Protein AF-A0A917SFU1-F1 (afdb_monomer_lite)

Organism: NCBI:txid1716077

Sequence (73 aa):
MIRVSLAPNHDGWEVQVPGLPSARASTAQQAMKLALARHIERVGHTAAQEARVFVTFEIEPDQIDDVIAGVVA

pLDDT: mean 73.41, std 11.32, range [46.5, 90.31]

Foldseek 3Di:
DWEWEWDADPQAIWIDTPPDDIDGDNYLLRSVVVNVVVVCVVVVVPDPDDDDDDYDYDYDPVCVVRNVVSVVD

Structure (mmCIF, N/CA/C/O backbone):
data_AF-A0A917SFU1-F1
#
_entry.id   AF-A0A917SFU1-F1
#
loop_
_atom_site.group_PDB
_atom_site.id
_atom_site.type_symbol
_atom_site.label_atom_id
_atom_site.label_alt_id
_atom_site.label_comp_id
_atom_site.label_asym_id
_atom_site.label_entity_id
_atom_site.label_seq_id
_atom_site.pdbx_PDB_ins_code
_atom_site.Cartn_x
_atom_site.Cartn_y
_atom_site.Cartn_z
_atom_site.occupancy
_atom_site.B_iso_or_equiv
_atom_site.auth_seq_id
_atom_site.auth_comp_id
_atom_site.auth_asym_id
_atom_site.auth_atom_id
_atom_site.pdbx_PDB_model_num
ATOM 1 N N . MET A 1 1 ? -12.084 0.561 4.069 1.00 60.47 1 MET A N 1
ATOM 2 C CA . MET A 1 1 ? -11.048 0.503 3.015 1.00 60.47 1 MET A CA 1
ATOM 3 C C . MET A 1 1 ? -10.244 1.792 3.082 1.00 60.47 1 MET A C 1
ATOM 5 O O . MET A 1 1 ? -10.860 2.846 3.158 1.00 60.47 1 MET A O 1
ATOM 9 N N . ILE A 1 2 ? -8.912 1.722 3.131 1.00 66.56 2 ILE A N 1
ATOM 10 C CA . ILE A 1 2 ? -8.042 2.907 3.053 1.00 66.56 2 ILE A CA 1
ATOM 11 C C . ILE A 1 2 ? -7.162 2.728 1.830 1.00 66.56 2 ILE A C 1
ATOM 13 O O . ILE A 1 2 ? -6.527 1.686 1.700 1.00 66.56 2 ILE A O 1
ATOM 17 N N . ARG A 1 3 ? -7.106 3.741 0.970 1.00 71.44 3 ARG A N 1
ATOM 18 C CA . ARG A 1 3 ? -6.117 3.803 -0.102 1.00 71.44 3 ARG A CA 1
ATOM 19 C C . ARG A 1 3 ? -4.793 4.256 0.496 1.00 71.44 3 ARG A C 1
ATOM 21 O O . ARG A 1 3 ? -4.743 5.325 1.093 1.00 71.44 3 ARG A O 1
ATOM 28 N N . VAL A 1 4 ? -3.760 3.439 0.369 1.00 75.25 4 VAL A N 1
ATOM 29 C CA . VAL A 1 4 ? -2.378 3.835 0.658 1.00 75.25 4 VAL A CA 1
ATOM 30 C C . VAL A 1 4 ? -1.699 4.070 -0.680 1.00 75.25 4 VAL A C 1
ATOM 32 O O . VAL A 1 4 ? -1.975 3.320 -1.608 1.00 75.25 4 VAL A O 1
ATOM 35 N N . SER A 1 5 ? -0.860 5.093 -0.782 1.00 80.31 5 SER A N 1
ATOM 36 C CA . SER A 1 5 ? -0.057 5.346 -1.978 1.00 80.31 5 SER A CA 1
ATOM 37 C C . SER A 1 5 ? 1.409 5.098 -1.656 1.00 80.31 5 SER A C 1
ATOM 39 O O . SER A 1 5 ? 1.917 5.597 -0.650 1.00 80.31 5 SER A O 1
ATOM 41 N N . LEU A 1 6 ? 2.069 4.314 -2.504 1.00 80.38 6 LEU A N 1
ATOM 42 C CA . LEU A 1 6 ? 3.518 4.162 -2.514 1.00 80.38 6 LEU A CA 1
ATOM 43 C C . LEU A 1 6 ? 4.039 4.789 -3.797 1.00 80.38 6 LEU A C 1
ATOM 45 O O . LEU A 1 6 ? 3.525 4.443 -4.853 1.00 80.38 6 LEU A O 1
ATOM 49 N N . ALA A 1 7 ? 5.022 5.677 -3.700 1.00 82.00 7 ALA A N 1
ATOM 50 C CA . ALA A 1 7 ? 5.630 6.314 -4.862 1.00 82.00 7 ALA A CA 1
ATOM 51 C C . ALA A 1 7 ? 7.160 6.217 -4.781 1.00 82.00 7 ALA A C 1
ATOM 53 O O . ALA A 1 7 ? 7.725 6.574 -3.741 1.00 82.00 7 ALA A O 1
ATOM 54 N N . PRO A 1 8 ? 7.852 5.759 -5.834 1.00 80.25 8 PRO A N 1
ATOM 55 C CA . PRO A 1 8 ? 9.307 5.828 -5.888 1.00 80.25 8 PRO A CA 1
ATOM 56 C C . PRO A 1 8 ? 9.777 7.295 -5.918 1.00 80.25 8 PRO A C 1
ATOM 58 O O . PRO A 1 8 ? 9.120 8.172 -6.477 1.00 80.25 8 PRO A O 1
ATOM 61 N N . ASN A 1 9 ? 10.928 7.579 -5.313 1.00 80.56 9 ASN A N 1
ATOM 62 C CA . ASN A 1 9 ? 11.616 8.868 -5.377 1.00 80.56 9 ASN A CA 1
ATOM 63 C C . ASN A 1 9 ? 13.143 8.666 -5.407 1.00 80.56 9 ASN A C 1
ATOM 65 O O . ASN A 1 9 ? 13.632 7.544 -5.299 1.00 80.56 9 ASN A O 1
ATOM 69 N N . HIS A 1 10 ? 13.909 9.754 -5.543 1.00 75.69 10 HIS A N 1
ATOM 70 C CA . HIS A 1 10 ? 15.372 9.673 -5.674 1.00 75.69 10 HIS A CA 1
ATOM 71 C C . HIS A 1 10 ? 16.098 8.994 -4.494 1.00 75.69 10 HIS A C 1
ATOM 73 O O . HIS A 1 10 ? 17.205 8.499 -4.681 1.00 75.69 10 HIS A O 1
ATOM 79 N N . ASP A 1 11 ? 15.476 8.945 -3.310 1.00 79.94 11 ASP A N 1
ATOM 80 C CA . ASP A 1 11 ? 16.043 8.398 -2.070 1.00 79.94 11 ASP A CA 1
ATOM 81 C C . ASP A 1 11 ? 15.420 7.042 -1.670 1.00 79.94 11 ASP A C 1
ATOM 83 O O . ASP A 1 11 ? 15.689 6.531 -0.578 1.00 79.94 11 ASP A O 1
ATOM 87 N N . GLY A 1 12 ? 14.543 6.471 -2.503 1.00 85.44 12 GLY A N 1
ATOM 88 C CA . GLY A 1 12 ? 13.799 5.248 -2.199 1.00 85.44 12 GLY A CA 1
ATOM 89 C C . GLY A 1 12 ? 12.307 5.393 -2.478 1.00 85.44 12 GLY A C 1
ATOM 90 O O . GLY A 1 12 ? 11.897 5.599 -3.613 1.00 85.44 12 GLY A O 1
ATOM 91 N N . TRP A 1 13 ? 11.477 5.228 -1.451 1.00 86.50 13 TRP A N 1
ATOM 92 C CA . TRP A 1 13 ? 10.022 5.155 -1.565 1.00 86.50 13 TRP A CA 1
ATOM 93 C C . TRP A 1 13 ? 9.342 6.093 -0.580 1.00 86.50 13 TRP A C 1
ATOM 95 O O . TRP A 1 13 ? 9.653 6.094 0.611 1.00 86.50 13 TRP A O 1
ATOM 105 N N . GLU A 1 14 ? 8.373 6.858 -1.065 1.00 89.00 14 GLU A N 1
ATOM 106 C CA . GLU A 1 14 ? 7.439 7.623 -0.253 1.00 89.00 14 GLU A CA 1
ATOM 107 C C . GLU A 1 14 ? 6.180 6.798 0.034 1.00 89.00 14 GLU A C 1
ATOM 109 O O . GLU A 1 14 ? 5.609 6.163 -0.850 1.00 89.00 14 GLU A O 1
ATOM 114 N N . VAL A 1 15 ? 5.743 6.824 1.291 1.00 87.00 15 VAL A N 1
ATOM 115 C CA . VAL A 1 15 ? 4.553 6.145 1.802 1.00 87.00 15 VAL A CA 1
ATOM 116 C C . VAL A 1 15 ? 3.553 7.198 2.262 1.00 87.00 15 VAL A C 1
ATOM 118 O O . VAL A 1 15 ? 3.825 7.949 3.203 1.00 87.00 15 VAL A O 1
ATOM 121 N N . GLN A 1 16 ? 2.369 7.213 1.655 1.00 86.44 16 GLN A N 1
ATOM 122 C CA . GLN A 1 16 ? 1.278 8.114 2.020 1.00 86.44 16 GLN A CA 1
ATOM 123 C C . GLN A 1 16 ? 0.051 7.323 2.468 1.00 86.44 16 GLN A C 1
ATOM 125 O O . GLN A 1 16 ? -0.567 6.593 1.695 1.00 86.44 16 GLN A O 1
ATOM 130 N N . VAL A 1 17 ? -0.321 7.496 3.738 1.00 81.88 17 VAL A N 1
ATOM 131 C CA . VAL A 1 17 ? -1.533 6.919 4.330 1.00 81.88 17 VAL A CA 1
ATOM 132 C C . VAL A 1 17 ? -2.460 8.073 4.730 1.00 81.88 17 VAL A C 1
ATOM 134 O O . VAL A 1 17 ? -2.025 8.951 5.474 1.00 81.88 17 VAL A O 1
ATOM 137 N N . PRO A 1 18 ? -3.728 8.099 4.282 1.00 80.44 18 PRO A N 1
ATOM 138 C CA . PRO A 1 18 ? -4.676 9.153 4.620 1.00 80.44 18 PRO A CA 1
ATOM 139 C C . PRO A 1 18 ? -4.779 9.395 6.129 1.00 80.44 18 PRO A C 1
ATOM 141 O O . PRO A 1 18 ? -5.073 8.480 6.901 1.00 80.44 18 PRO A O 1
ATOM 144 N N . GLY A 1 19 ? -4.561 10.647 6.532 1.00 79.94 19 GLY A N 1
ATOM 145 C CA . GLY A 1 19 ? -4.609 11.066 7.934 1.00 79.94 19 GLY A CA 1
ATOM 146 C C . GLY A 1 19 ? -3.341 10.776 8.740 1.00 79.94 19 GLY A C 1
ATOM 147 O O . GLY A 1 19 ? -3.347 11.010 9.944 1.00 79.94 19 GLY A O 1
ATOM 148 N N . LEU A 1 20 ? -2.264 10.297 8.109 1.00 82.69 20 LEU A N 1
ATOM 149 C CA . LEU A 1 20 ? -0.947 10.155 8.727 1.00 82.69 20 LEU A CA 1
ATOM 150 C C . LEU A 1 20 ? 0.093 10.997 7.968 1.00 82.69 20 LEU A C 1
ATOM 152 O O . LEU A 1 20 ? -0.048 11.190 6.759 1.00 82.69 20 LEU A O 1
ATOM 156 N N . PRO A 1 21 ? 1.153 11.480 8.643 1.00 87.75 21 PRO A N 1
ATOM 157 C CA . PRO A 1 21 ? 2.287 12.109 7.969 1.00 87.75 21 PRO A CA 1
ATOM 158 C C . PRO A 1 21 ? 2.899 11.168 6.929 1.00 87.75 21 PRO A C 1
ATOM 160 O O . PRO A 1 21 ? 2.911 9.952 7.144 1.00 87.75 21 PRO A O 1
ATOM 163 N N . SER A 1 22 ? 3.458 11.699 5.840 1.00 87.31 22 SER A N 1
ATOM 164 C CA . SER A 1 22 ? 4.212 10.871 4.893 1.00 87.31 22 SER A CA 1
ATOM 165 C C . SER A 1 22 ? 5.403 10.196 5.581 1.00 87.31 22 SER A C 1
ATOM 167 O O . SER A 1 22 ? 5.892 10.636 6.627 1.00 87.31 22 SER A O 1
ATOM 169 N N . ALA A 1 23 ? 5.846 9.070 5.033 1.00 88.31 23 ALA A N 1
ATOM 170 C CA . ALA A 1 23 ? 7.060 8.405 5.480 1.00 88.31 23 ALA A CA 1
ATOM 171 C C . ALA A 1 23 ? 7.909 7.928 4.320 1.00 88.31 23 ALA A C 1
ATOM 173 O O . ALA A 1 23 ? 7.457 7.894 3.181 1.00 88.31 23 ALA A O 1
ATOM 174 N N . ARG A 1 24 ? 9.152 7.568 4.636 1.00 90.31 24 ARG A N 1
ATOM 175 C CA . ARG A 1 24 ? 10.115 7.068 3.668 1.00 90.31 24 ARG A CA 1
ATOM 176 C C . ARG A 1 24 ? 10.561 5.660 4.014 1.00 90.31 24 ARG A C 1
ATOM 178 O O . ARG A 1 24 ? 10.640 5.295 5.186 1.00 90.31 24 ARG A O 1
ATOM 185 N N . ALA A 1 25 ? 10.874 4.904 2.978 1.00 87.44 25 ALA A N 1
ATOM 186 C CA . ALA A 1 25 ? 11.467 3.585 3.055 1.00 87.44 25 ALA A CA 1
ATOM 187 C C . ALA A 1 25 ? 12.518 3.444 1.953 1.00 87.44 25 ALA A C 1
ATOM 189 O O . ALA A 1 25 ? 12.366 4.017 0.879 1.00 87.44 25 ALA A O 1
ATOM 190 N N . SER A 1 26 ? 13.584 2.689 2.203 1.00 86.75 26 SER A N 1
ATOM 191 C CA . SER A 1 26 ? 14.673 2.545 1.231 1.00 86.75 26 SER A CA 1
ATOM 192 C C . SER A 1 26 ? 14.333 1.553 0.119 1.00 86.75 26 SER A C 1
ATOM 194 O O . SER A 1 26 ? 14.912 1.620 -0.958 1.00 86.75 26 SER A O 1
ATOM 196 N N . THR A 1 27 ? 13.390 0.637 0.359 1.00 83.88 27 THR A N 1
ATOM 197 C CA . THR A 1 27 ? 12.945 -0.361 -0.623 1.00 83.88 27 THR A CA 1
ATOM 198 C C . THR A 1 27 ? 11.425 -0.421 -0.717 1.00 83.88 27 THR A C 1
ATOM 200 O O . THR A 1 27 ? 10.721 -0.084 0.241 1.00 83.88 27 THR A O 1
ATOM 203 N N . ALA A 1 28 ? 10.914 -0.925 -1.843 1.00 75.56 28 ALA A N 1
ATOM 204 C CA . ALA A 1 28 ? 9.482 -1.126 -2.054 1.00 75.56 28 ALA A CA 1
ATOM 205 C C . ALA A 1 28 ? 8.873 -2.043 -0.978 1.00 75.56 28 ALA A C 1
ATOM 207 O O . ALA A 1 28 ? 7.828 -1.746 -0.400 1.00 75.56 28 ALA A O 1
ATOM 208 N N . GLN A 1 29 ? 9.583 -3.117 -0.617 1.00 79.06 29 GLN A N 1
ATOM 209 C CA . GLN A 1 29 ? 9.165 -4.034 0.445 1.00 79.06 29 GLN A CA 1
ATOM 210 C C . GLN A 1 29 ? 9.073 -3.336 1.813 1.00 79.06 29 GLN A C 1
ATOM 212 O O . GLN A 1 29 ? 8.119 -3.551 2.563 1.00 79.06 29 GLN A O 1
ATOM 217 N N . GLN A 1 30 ? 10.047 -2.488 2.163 1.00 82.56 30 GLN A N 1
ATOM 218 C CA . GLN A 1 30 ? 9.992 -1.705 3.402 1.00 82.56 30 GLN A CA 1
ATOM 219 C C . GLN A 1 30 ? 8.829 -0.708 3.379 1.00 82.56 30 GLN A C 1
ATOM 221 O O . GLN A 1 30 ? 8.138 -0.555 4.386 1.00 82.56 30 GLN A O 1
ATOM 226 N N . ALA A 1 31 ? 8.580 -0.077 2.230 1.00 83.00 31 ALA A N 1
ATOM 227 C CA . ALA A 1 31 ? 7.471 0.847 2.033 1.00 83.00 31 ALA A CA 1
ATOM 228 C C . ALA A 1 31 ? 6.121 0.150 2.260 1.00 83.00 31 ALA A C 1
ATOM 230 O O . ALA A 1 31 ? 5.268 0.669 2.980 1.00 83.00 31 ALA A O 1
ATOM 231 N N . MET A 1 32 ? 5.966 -1.074 1.747 1.00 79.00 32 MET A N 1
ATOM 232 C CA . MET A 1 32 ? 4.792 -1.920 1.977 1.00 79.00 32 MET A CA 1
ATOM 233 C C . MET A 1 32 ? 4.617 -2.325 3.439 1.00 79.00 32 MET A C 1
ATOM 235 O O . MET A 1 32 ? 3.522 -2.185 3.986 1.00 79.00 32 MET A O 1
ATOM 239 N N . LYS A 1 33 ? 5.686 -2.794 4.096 1.00 80.81 33 LYS A N 1
ATOM 240 C CA . LYS A 1 33 ? 5.649 -3.154 5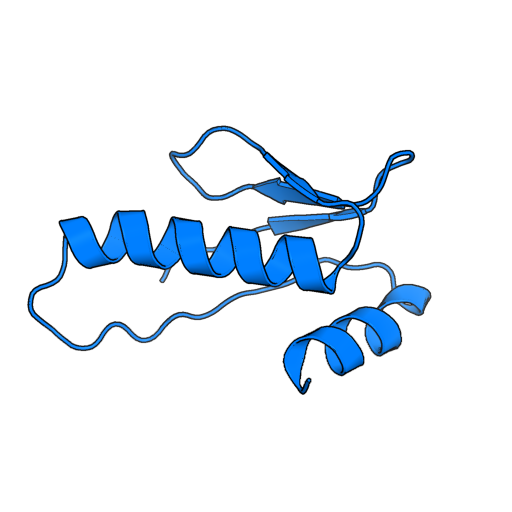.524 1.00 80.81 33 LYS A CA 1
ATOM 241 C C . LYS A 1 33 ? 5.253 -1.952 6.381 1.00 80.81 33 LYS A C 1
ATOM 243 O O . LYS A 1 33 ? 4.417 -2.082 7.272 1.00 80.81 33 LYS A O 1
ATOM 248 N N . LEU A 1 34 ? 5.794 -0.774 6.072 1.00 83.94 34 LEU A N 1
ATOM 249 C CA . LEU A 1 34 ? 5.487 0.467 6.776 1.00 83.94 34 LEU A CA 1
ATOM 250 C C . LEU A 1 34 ? 4.044 0.933 6.542 1.00 83.94 34 LEU A C 1
ATOM 252 O O . LEU A 1 34 ? 3.353 1.297 7.494 1.00 83.94 34 LEU A O 1
ATOM 256 N N . ALA A 1 35 ? 3.576 0.889 5.295 1.00 81.62 35 ALA A N 1
ATOM 257 C CA . ALA A 1 35 ? 2.192 1.162 4.920 1.00 81.62 35 ALA A CA 1
ATOM 258 C C . ALA A 1 35 ? 1.205 0.274 5.689 1.00 81.62 35 ALA A C 1
ATOM 260 O O . ALA A 1 35 ? 0.236 0.774 6.265 1.00 81.62 35 ALA A O 1
ATOM 261 N N . LEU A 1 36 ? 1.473 -1.034 5.727 1.00 77.31 36 LEU A N 1
ATOM 262 C CA . LEU A 1 36 ? 0.640 -2.011 6.417 1.00 77.31 36 LEU A CA 1
ATOM 263 C C . LEU A 1 36 ? 0.654 -1.791 7.933 1.00 77.31 36 LEU A C 1
ATOM 265 O O . LEU A 1 36 ? -0.412 -1.737 8.539 1.00 77.31 36 LEU A O 1
ATOM 269 N N . ALA A 1 37 ? 1.829 -1.599 8.538 1.00 81.00 37 ALA A N 1
ATOM 270 C CA . ALA A 1 37 ? 1.955 -1.344 9.972 1.00 81.00 37 ALA A CA 1
ATOM 271 C C . ALA A 1 37 ? 1.169 -0.095 10.398 1.00 81.00 37 ALA A C 1
ATOM 273 O O . ALA A 1 37 ? 0.388 -0.148 11.343 1.00 81.00 37 ALA A O 1
ATOM 274 N N . ARG A 1 38 ? 1.290 1.003 9.644 1.00 81.25 38 ARG A N 1
ATOM 275 C CA . ARG A 1 38 ? 0.553 2.252 9.892 1.00 81.25 38 ARG A CA 1
ATOM 276 C C . ARG A 1 38 ? -0.952 2.115 9.688 1.00 81.25 38 ARG A C 1
ATOM 278 O O . ARG A 1 38 ? -1.740 2.709 10.421 1.00 81.25 38 ARG A O 1
ATOM 285 N N . HIS A 1 39 ? -1.368 1.324 8.700 1.00 75.44 39 HIS A N 1
ATOM 286 C CA . HIS A 1 39 ? -2.775 0.991 8.509 1.00 75.44 39 HIS A CA 1
ATOM 287 C C . HIS A 1 39 ? -3.318 0.203 9.703 1.00 75.44 39 HIS A C 1
ATOM 289 O O . HIS A 1 39 ? -4.382 0.543 10.217 1.00 75.44 39 HIS A O 1
ATOM 295 N N . ILE A 1 40 ? -2.590 -0.826 10.147 1.00 73.56 40 ILE A N 1
ATOM 296 C CA . ILE A 1 40 ? -2.953 -1.661 11.295 1.00 73.56 40 ILE A CA 1
ATOM 297 C C . ILE A 1 40 ? -2.971 -0.838 12.576 1.00 73.56 40 ILE A C 1
ATOM 299 O O . ILE A 1 40 ? -3.891 -1.004 13.354 1.00 73.56 40 ILE A O 1
ATOM 303 N N . GLU A 1 41 ? -2.029 0.072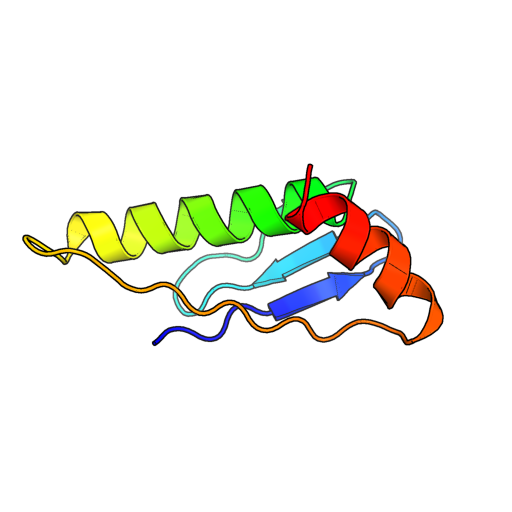 12.802 1.00 72.75 41 GLU A N 1
ATOM 304 C CA . GLU A 1 41 ? -2.046 0.946 13.978 1.00 72.75 41 GLU A CA 1
ATOM 305 C C . GLU A 1 41 ? -3.311 1.815 13.985 1.00 72.75 41 GLU A C 1
ATOM 307 O O . GLU A 1 41 ? -4.076 1.819 14.950 1.00 72.75 41 GLU A O 1
ATOM 312 N N . ARG A 1 42 ? -3.618 2.465 12.857 1.00 72.50 42 ARG A N 1
ATOM 313 C CA . ARG A 1 42 ? -4.812 3.309 12.728 1.00 72.50 42 ARG A CA 1
ATOM 314 C C . ARG A 1 42 ? -6.116 2.513 12.877 1.00 72.50 42 ARG A C 1
ATOM 316 O O . ARG A 1 42 ? -7.049 2.986 13.525 1.00 72.50 42 ARG A O 1
ATOM 323 N N . VAL A 1 43 ? -6.204 1.334 12.253 1.00 67.12 43 VAL A N 1
ATOM 324 C CA . VAL A 1 43 ? -7.403 0.476 12.271 1.00 67.12 43 VAL A CA 1
ATOM 325 C C . VAL A 1 43 ? -7.524 -0.322 13.567 1.00 67.12 43 VAL A C 1
ATOM 327 O O . VAL A 1 43 ? -8.616 -0.454 14.092 1.00 67.12 43 VAL A O 1
ATOM 330 N N . GLY A 1 44 ? -6.425 -0.812 14.125 1.00 62.00 44 GLY A N 1
ATOM 331 C CA . GLY A 1 44 ? -6.363 -1.549 15.388 1.00 62.00 44 GLY A CA 1
ATOM 332 C C . GLY A 1 44 ? -6.716 -0.675 16.588 1.00 62.00 44 GLY A C 1
ATOM 333 O O . GLY A 1 44 ? -7.384 -1.145 17.502 1.00 62.00 44 GLY A O 1
ATOM 334 N N . HIS A 1 45 ? -6.406 0.625 16.540 1.00 56.00 45 HIS A N 1
ATOM 335 C CA . HIS A 1 45 ? -6.972 1.593 17.483 1.00 56.00 45 HIS A CA 1
ATOM 336 C C . HIS A 1 45 ? -8.492 1.792 17.328 1.00 56.00 45 HIS A C 1
ATOM 338 O O . HIS A 1 45 ? -9.125 2.333 18.232 1.00 56.00 45 HIS A O 1
ATOM 344 N N . THR A 1 46 ? -9.093 1.375 16.207 1.00 52.31 46 THR A N 1
ATOM 345 C CA . THR A 1 46 ? -10.514 1.599 15.887 1.00 52.31 46 THR A CA 1
ATOM 346 C C . THR A 1 46 ? -11.364 0.331 15.729 1.00 52.31 46 THR A C 1
ATOM 348 O O . THR A 1 46 ? -12.582 0.459 15.623 1.00 52.31 46 THR A O 1
ATOM 351 N N . ALA A 1 47 ? -10.801 -0.883 15.748 1.00 46.50 47 ALA A N 1
ATOM 352 C CA . ALA A 1 47 ? -11.530 -2.103 15.393 1.00 46.50 47 ALA A CA 1
ATOM 353 C C . ALA A 1 47 ? -11.370 -3.232 16.425 1.00 46.50 47 ALA A C 1
ATOM 355 O O . ALA A 1 47 ? -10.288 -3.773 16.621 1.00 46.50 47 ALA A O 1
ATOM 356 N N . ALA A 1 48 ? -12.495 -3.649 17.015 1.00 49.91 48 ALA A N 1
ATOM 357 C CA . ALA A 1 48 ? -12.630 -4.869 17.819 1.00 49.91 48 ALA A CA 1
ATOM 358 C C . ALA A 1 48 ? -12.878 -6.140 16.966 1.00 49.91 48 ALA A C 1
ATOM 360 O O . ALA A 1 48 ? -13.234 -7.186 17.503 1.00 49.91 48 ALA A O 1
ATOM 361 N N . GLN A 1 49 ? -12.743 -6.060 15.637 1.00 46.59 49 GLN A N 1
ATOM 362 C CA . GLN A 1 49 ? -13.032 -7.145 14.689 1.00 46.59 49 GLN A CA 1
ATOM 363 C C . GLN A 1 49 ? -11.976 -7.233 13.582 1.00 46.59 49 GLN A C 1
ATOM 365 O O . GLN A 1 49 ? -11.313 -6.245 13.266 1.00 46.59 49 GLN A O 1
ATOM 370 N N . GLU A 1 50 ? -11.861 -8.424 12.983 1.00 51.34 50 GLU A N 1
ATOM 371 C CA . GLU A 1 50 ? -10.975 -8.737 11.856 1.00 51.34 50 GLU A CA 1
ATOM 372 C C . GLU A 1 50 ? -11.074 -7.686 10.739 1.00 51.34 50 GLU A C 1
ATOM 374 O O . GLU A 1 50 ? -12.085 -7.560 10.044 1.00 51.34 50 GLU A O 1
ATOM 379 N N . ALA A 1 51 ? -9.998 -6.924 10.545 1.00 53.91 51 ALA A N 1
ATOM 380 C CA . ALA A 1 51 ? -9.911 -5.923 9.496 1.00 53.91 51 ALA A CA 1
ATOM 381 C C . ALA A 1 51 ? -9.314 -6.533 8.221 1.00 53.91 51 ALA A C 1
ATOM 383 O O . ALA A 1 51 ? -8.161 -6.960 8.199 1.00 53.91 51 ALA A O 1
ATOM 384 N N . ARG A 1 52 ? -10.078 -6.522 7.123 1.00 58.06 52 ARG A N 1
ATOM 385 C CA . ARG A 1 52 ? -9.536 -6.803 5.786 1.00 58.06 52 ARG A CA 1
ATOM 386 C C . ARG A 1 52 ? -8.858 -5.548 5.238 1.00 58.06 52 ARG A C 1
ATOM 388 O O . ARG A 1 52 ? -9.521 -4.538 4.988 1.00 58.06 52 ARG A O 1
ATOM 395 N N . VAL A 1 53 ? -7.542 -5.621 5.053 1.00 57.97 53 VAL A N 1
ATOM 396 C CA . VAL A 1 53 ? -6.719 -4.523 4.535 1.00 57.97 53 VAL A CA 1
ATOM 397 C C . VAL A 1 53 ? -6.503 -4.714 3.039 1.00 57.97 53 VAL A C 1
ATOM 399 O O . VAL A 1 53 ? -5.974 -5.732 2.606 1.00 57.97 53 VAL A O 1
ATOM 402 N N . PHE A 1 54 ? -6.904 -3.717 2.254 1.00 60.56 54 PHE A N 1
ATOM 403 C CA . PHE A 1 54 ? -6.598 -3.639 0.829 1.00 60.56 54 PHE A CA 1
ATOM 404 C C . PHE A 1 54 ? -5.544 -2.555 0.636 1.00 60.56 54 PHE A C 1
ATOM 406 O O . PHE A 1 54 ? -5.747 -1.427 1.088 1.00 60.56 54 PHE A O 1
ATOM 413 N N . VAL A 1 55 ? -4.432 -2.903 -0.010 1.00 63.62 55 VAL A N 1
ATOM 414 C CA . VAL A 1 55 ? -3.362 -1.966 -0.363 1.00 63.62 55 VAL A CA 1
ATOM 415 C C . VAL A 1 55 ? -3.306 -1.877 -1.883 1.00 63.62 55 VAL A C 1
ATOM 417 O O . VAL A 1 55 ? -3.345 -2.896 -2.568 1.00 63.62 55 VAL A O 1
ATOM 420 N N . THR A 1 56 ? -3.278 -0.657 -2.407 1.00 67.38 56 THR A N 1
ATOM 421 C CA . THR A 1 56 ? -3.172 -0.380 -3.842 1.00 67.38 56 THR A CA 1
ATOM 422 C C . THR A 1 56 ? -1.839 0.307 -4.074 1.00 67.38 56 THR A C 1
ATOM 424 O O . THR A 1 56 ? -1.460 1.168 -3.290 1.00 67.38 56 THR A O 1
ATOM 427 N N . PHE A 1 57 ? -1.122 -0.076 -5.121 1.00 67.56 57 PHE A N 1
ATOM 428 C CA . PHE A 1 57 ? 0.183 0.491 -5.447 1.00 67.56 57 PHE A CA 1
ATOM 429 C C . PHE A 1 57 ? 0.094 1.187 -6.800 1.00 67.56 57 PHE A C 1
ATOM 431 O O . PHE A 1 57 ? -0.470 0.628 -7.739 1.00 67.56 57 PHE A O 1
ATOM 438 N N . GLU A 1 58 ? 0.626 2.404 -6.882 1.00 67.31 58 GLU A N 1
ATOM 439 C CA . GLU A 1 58 ? 0.864 3.106 -8.143 1.00 67.31 58 GLU A CA 1
ATOM 440 C C . GLU A 1 58 ? 2.366 3.092 -8.369 1.00 67.31 58 GLU A C 1
ATOM 442 O O . GLU A 1 58 ? 3.115 3.760 -7.666 1.00 67.31 58 GLU A O 1
ATOM 447 N N . ILE A 1 59 ? 2.807 2.248 -9.291 1.00 71.75 59 ILE A N 1
ATOM 448 C CA . ILE A 1 59 ? 4.221 1.973 -9.530 1.00 71.75 59 ILE A CA 1
ATOM 449 C C . ILE A 1 59 ? 4.481 2.008 -11.023 1.00 71.75 59 ILE A C 1
ATOM 451 O O . ILE A 1 59 ? 3.587 1.699 -11.818 1.00 71.75 59 ILE A O 1
ATOM 455 N N . GLU A 1 60 ? 5.691 2.412 -11.400 1.00 75.69 60 GLU A N 1
ATOM 456 C CA . GLU A 1 60 ? 6.086 2.387 -12.802 1.00 75.69 60 GLU A CA 1
ATOM 457 C C . GLU A 1 60 ? 6.151 0.935 -13.311 1.00 75.69 60 GLU A C 1
ATOM 459 O O . GLU A 1 60 ? 6.407 0.016 -12.523 1.00 75.69 60 GLU A O 1
ATOM 464 N N . PRO A 1 61 ? 5.867 0.687 -14.606 1.00 76.38 61 PRO A N 1
ATOM 465 C CA . PRO A 1 61 ? 5.748 -0.673 -15.131 1.00 76.38 61 PRO A CA 1
ATOM 466 C C . PRO A 1 61 ? 6.989 -1.551 -14.918 1.00 76.38 61 PRO A C 1
ATOM 468 O O . PRO A 1 61 ? 6.858 -2.759 -14.745 1.00 76.38 61 PRO A O 1
ATOM 471 N N . ASP A 1 62 ? 8.180 -0.958 -14.919 1.00 79.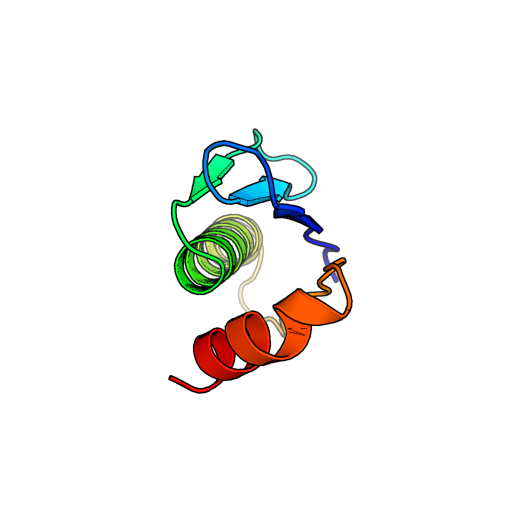50 62 ASP A N 1
ATOM 472 C CA . ASP A 1 62 ? 9.465 -1.630 -14.707 1.00 79.50 62 ASP A CA 1
ATOM 473 C C . ASP A 1 62 ? 9.742 -1.981 -13.235 1.00 79.50 62 ASP A C 1
ATOM 475 O O . ASP A 1 62 ? 10.634 -2.775 -12.954 1.00 79.50 62 ASP A O 1
ATOM 479 N N . GLN A 1 63 ? 8.949 -1.452 -12.299 1.00 70.38 63 GLN A N 1
ATOM 480 C CA . GLN A 1 63 ? 9.068 -1.709 -10.859 1.00 70.38 63 GLN A CA 1
ATOM 481 C C . GLN A 1 63 ? 8.070 -2.754 -10.339 1.00 70.38 63 GLN A C 1
ATOM 483 O O . GLN A 1 63 ? 8.059 -3.069 -9.146 1.00 70.38 63 GLN A O 1
ATOM 488 N N . ILE A 1 64 ? 7.212 -3.292 -11.213 1.00 75.88 64 ILE A N 1
ATOM 489 C CA . ILE A 1 64 ? 6.171 -4.258 -10.836 1.00 75.88 64 ILE A CA 1
ATOM 490 C C . ILE A 1 64 ? 6.778 -5.523 -10.219 1.00 75.88 64 ILE A C 1
ATOM 492 O O . ILE A 1 64 ? 6.303 -5.971 -9.173 1.00 75.88 64 ILE A O 1
ATOM 496 N N . A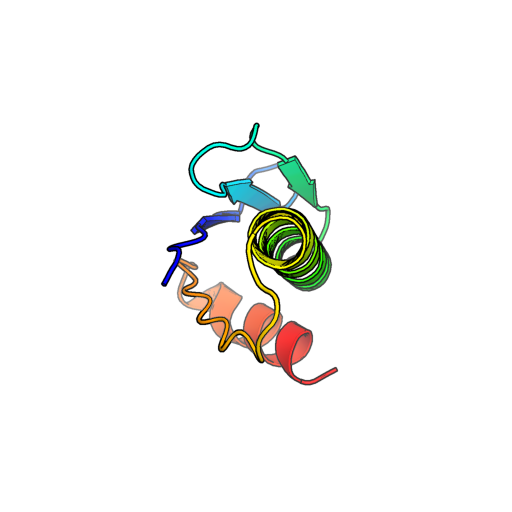SP A 1 65 ? 7.837 -6.070 -10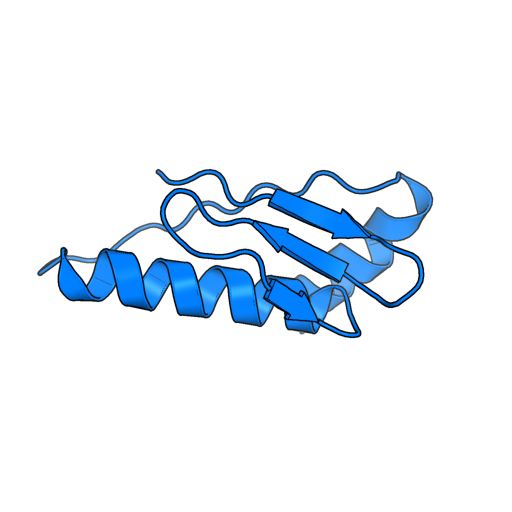.815 1.00 78.25 65 ASP A N 1
ATOM 497 C CA . ASP A 1 65 ? 8.446 -7.324 -10.355 1.00 78.25 65 ASP A CA 1
ATOM 498 C C . ASP A 1 65 ? 9.092 -7.182 -8.969 1.00 78.25 65 ASP A C 1
ATOM 500 O O . ASP A 1 65 ? 8.913 -8.052 -8.113 1.00 78.25 65 ASP A O 1
ATOM 504 N N . ASP A 1 66 ? 9.750 -6.051 -8.702 1.00 69.56 66 ASP A N 1
ATOM 505 C CA . ASP A 1 66 ? 10.353 -5.745 -7.398 1.00 69.56 66 ASP A CA 1
ATOM 506 C C . ASP A 1 66 ? 9.296 -5.625 -6.295 1.00 69.56 66 ASP A C 1
ATOM 508 O O . ASP A 1 66 ? 9.489 -6.073 -5.159 1.00 69.56 66 ASP A O 1
ATOM 512 N N . VAL A 1 67 ? 8.146 -5.039 -6.632 1.00 68.81 67 VAL A N 1
ATOM 513 C CA . VAL A 1 67 ? 7.021 -4.908 -5.706 1.00 68.81 67 VAL A CA 1
ATOM 514 C C . VAL A 1 67 ? 6.394 -6.271 -5.441 1.00 68.81 67 VAL A C 1
ATOM 516 O O . VAL A 1 67 ? 6.201 -6.618 -4.276 1.00 68.81 67 VAL A O 1
ATOM 519 N N . ILE A 1 68 ? 6.132 -7.075 -6.478 1.00 72.69 68 ILE A N 1
ATOM 520 C CA . ILE A 1 68 ? 5.579 -8.431 -6.329 1.00 72.69 68 ILE A CA 1
ATOM 521 C C . ILE A 1 68 ? 6.509 -9.306 -5.485 1.00 72.69 68 ILE A C 1
ATOM 523 O O . ILE A 1 68 ? 6.047 -9.939 -4.533 1.00 72.69 68 ILE A O 1
ATOM 527 N N . ALA A 1 69 ? 7.813 -9.303 -5.773 1.00 69.94 69 ALA A N 1
ATOM 528 C CA . ALA A 1 69 ? 8.804 -10.044 -4.999 1.00 69.94 69 ALA A CA 1
ATOM 529 C C . ALA A 1 69 ? 8.809 -9.621 -3.520 1.00 69.94 69 ALA A C 1
ATOM 531 O O . ALA A 1 69 ? 8.924 -10.465 -2.632 1.00 69.94 69 ALA A O 1
ATOM 532 N N . GLY A 1 70 ? 8.610 -8.329 -3.241 1.00 64.56 70 GLY A N 1
ATOM 533 C CA . GLY A 1 70 ? 8.483 -7.805 -1.883 1.00 64.56 70 GLY A CA 1
ATOM 534 C C . GLY A 1 70 ? 7.194 -8.204 -1.151 1.00 64.56 70 GLY A C 1
ATOM 535 O O . GLY A 1 70 ? 7.201 -8.245 0.079 1.00 64.56 70 GLY A O 1
ATOM 536 N N . VAL A 1 71 ? 6.098 -8.498 -1.863 1.00 63.56 71 VAL A N 1
ATOM 537 C CA . VAL A 1 71 ? 4.806 -8.896 -1.260 1.00 63.56 71 VAL A CA 1
ATOM 538 C C . VAL A 1 71 ? 4.821 -10.351 -0.796 1.00 63.56 71 VAL A C 1
ATOM 540 O O . VAL A 1 71 ? 4.213 -10.679 0.221 1.00 63.56 71 VAL A O 1
ATOM 543 N N . VAL A 1 72 ? 5.459 -11.226 -1.576 1.00 60.06 72 VAL A N 1
ATOM 544 C CA . VAL A 1 72 ? 5.364 -12.690 -1.423 1.00 60.06 72 VAL A CA 1
ATOM 545 C C . VAL A 1 72 ? 6.488 -13.264 -0.536 1.00 60.06 72 VAL A C 1
ATOM 547 O O . VAL A 1 72 ? 6.432 -14.440 -0.177 1.00 60.06 72 VAL A O 1
ATOM 550 N N . ALA A 1 73 ? 7.477 -12.445 -0.153 1.00 50.38 73 ALA A N 1
ATOM 551 C CA . ALA A 1 73 ? 8.614 -12.808 0.706 1.00 50.38 73 ALA A CA 1
ATOM 552 C C . ALA A 1 73 ? 8.441 -12.372 2.171 1.00 50.38 73 ALA A C 1
ATOM 554 O O . ALA A 1 73 ? 8.644 -13.230 3.057 1.00 50.38 73 ALA A O 1
#

Secondary structure (DSSP, 8-state):
----EEEEETTEEEEE-TTS--EEESSHHHHHHHHHHHHHHHHHTT-SS-----------GGGHHHHHHHHH-

Radius of gyration: 12.36 Å; 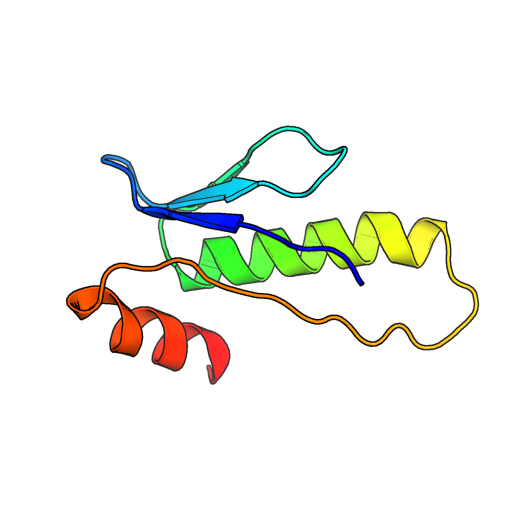chains: 1; bounding box: 29×25×33 Å